Protein AF-A0A7X1XU2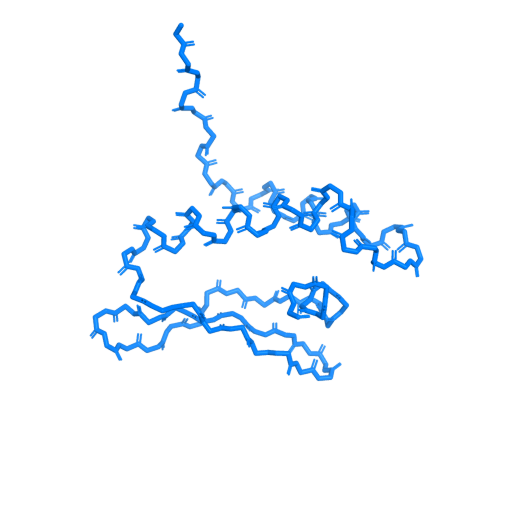8-F1 (afdb_monomer_lite)

Sequence (86 aa):
VLNDQKTSNPANLEQLLTLGSASQEPDANDAHIVNIVDWLFQYAFEQRASDIHIEPRREQGGVRFRIDGVLHTVYQFPPHVTMAIV

InterPro domains:
  IPR001482 Type II/IV secretion system domain [PF00437] (28-84)
  IPR027417 P-loop containing nucleoside triphosphate hydrolase [SSF52540] (21-86)

Structure (mmCIF, N/CA/C/O backbone):
data_AF-A0A7X1XU28-F1
#
_entry.id   AF-A0A7X1XU28-F1
#
loop_
_atom_site.group_PDB
_atom_site.id
_atom_site.type_symbol
_atom_site.label_atom_id
_atom_site.label_alt_id
_atom_site.label_comp_id
_atom_site.label_asym_id
_atom_site.label_entity_id
_atom_site.label_seq_id
_atom_site.pdbx_PDB_ins_code
_atom_site.Cartn_x
_atom_site.Cartn_y
_atom_site.Cartn_z
_atom_site.occupancy
_atom_site.B_iso_or_equiv
_atom_site.auth_seq_id
_atom_site.auth_comp_id
_atom_site.auth_asym_id
_atom_site.auth_atom_id
_atom_site.pdbx_PDB_model_num
ATOM 1 N N . VAL A 1 1 ? 21.872 20.736 12.970 1.00 34.81 1 VAL A N 1
ATOM 2 C CA . VAL A 1 1 ? 20.401 20.798 12.827 1.00 34.81 1 VAL A CA 1
ATOM 3 C C . VAL A 1 1 ? 20.049 19.833 11.714 1.00 34.81 1 VAL A C 1
ATOM 5 O O . VAL A 1 1 ? 20.411 20.096 10.576 1.00 34.81 1 VAL A O 1
ATOM 8 N N . LEU A 1 2 ? 19.542 18.651 12.070 1.00 41.06 2 LEU A N 1
ATOM 9 C CA . LEU A 1 2 ? 19.169 17.609 11.112 1.00 41.06 2 LEU A CA 1
ATOM 10 C C . LEU A 1 2 ? 17.895 18.073 10.398 1.00 41.06 2 LEU A C 1
ATOM 12 O O . LEU A 1 2 ? 16.966 18.565 11.032 1.00 41.06 2 LEU A O 1
ATOM 16 N N . ASN A 1 3 ? 17.924 18.042 9.071 1.00 40.66 3 ASN A N 1
ATOM 17 C CA . ASN A 1 3 ? 16.909 18.642 8.219 1.00 40.66 3 ASN A CA 1
ATOM 18 C C . ASN A 1 3 ? 15.730 17.666 8.041 1.00 40.66 3 ASN A C 1
ATOM 20 O O . ASN A 1 3 ? 15.631 16.997 7.014 1.00 40.66 3 ASN A O 1
ATOM 24 N N . ASP A 1 4 ? 14.850 17.594 9.045 1.00 50.81 4 ASP A N 1
ATOM 25 C CA . ASP A 1 4 ? 13.593 16.819 9.062 1.00 50.81 4 ASP A CA 1
ATOM 26 C C . ASP A 1 4 ? 12.494 17.475 8.201 1.00 50.81 4 ASP A C 1
ATOM 28 O O . ASP A 1 4 ? 11.439 17.884 8.685 1.00 50.81 4 ASP A O 1
ATOM 32 N N . GLN A 1 5 ? 12.754 17.634 6.903 1.00 47.91 5 GLN A N 1
ATOM 33 C CA . GLN A 1 5 ? 11.784 18.148 5.925 1.00 47.91 5 GLN A CA 1
ATOM 34 C C . GLN A 1 5 ? 11.846 17.346 4.618 1.00 47.91 5 GLN A C 1
ATOM 36 O O . GLN A 1 5 ? 11.963 17.908 3.531 1.00 47.91 5 GLN A O 1
ATOM 41 N N . LYS A 1 6 ? 11.778 16.014 4.703 1.00 47.88 6 LYS A N 1
ATOM 42 C CA . LYS A 1 6 ? 11.416 15.178 3.550 1.00 47.88 6 LYS A CA 1
ATOM 43 C C . LYS A 1 6 ? 10.014 14.636 3.787 1.00 47.88 6 LYS A C 1
ATOM 45 O O . LYS A 1 6 ? 9.817 13.452 4.019 1.00 47.88 6 LYS A O 1
ATOM 50 N N . THR A 1 7 ? 9.046 15.549 3.782 1.00 48.59 7 THR A N 1
ATOM 51 C CA . THR A 1 7 ? 7.637 15.193 3.637 1.00 48.59 7 THR A CA 1
ATOM 52 C C . THR A 1 7 ? 7.506 14.265 2.430 1.00 48.59 7 THR A C 1
ATOM 54 O O . THR A 1 7 ? 7.993 14.561 1.335 1.00 48.59 7 THR A O 1
ATOM 57 N N . SER A 1 8 ? 6.911 13.106 2.680 1.00 53.66 8 SER A N 1
ATOM 58 C CA . SER A 1 8 ? 6.583 12.002 1.780 1.00 53.66 8 SER A CA 1
ATOM 59 C C . SER A 1 8 ? 5.660 12.487 0.649 1.00 53.66 8 SER A C 1
ATOM 61 O O . SER A 1 8 ? 4.468 12.208 0.611 1.00 53.66 8 SER A O 1
ATOM 63 N N . ASN A 1 9 ? 6.203 13.279 -0.279 1.00 56.38 9 ASN A N 1
ATOM 64 C CA . ASN A 1 9 ? 5.468 13.801 -1.425 1.00 56.38 9 ASN A CA 1
ATOM 65 C C . ASN A 1 9 ? 5.336 12.690 -2.487 1.00 56.38 9 ASN A C 1
ATOM 67 O O . ASN A 1 9 ? 6.367 12.253 -3.009 1.00 56.38 9 ASN A O 1
ATOM 71 N N . PRO A 1 10 ? 4.118 12.249 -2.858 1.00 55.78 10 PRO A N 1
ATOM 72 C CA . PRO A 1 10 ? 3.915 11.213 -3.877 1.00 55.78 10 PRO A CA 1
ATOM 73 C C . PRO A 1 10 ? 4.522 11.584 -5.239 1.00 55.78 10 PRO A C 1
ATOM 75 O O . PRO A 1 10 ? 4.935 10.703 -5.986 1.00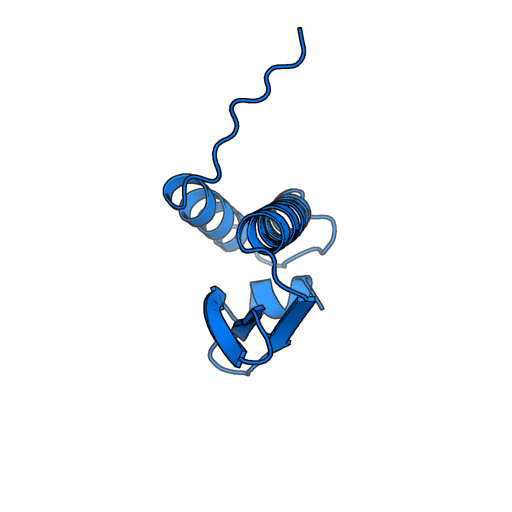 55.78 10 PRO A O 1
ATOM 78 N N . ALA A 1 11 ? 4.685 12.881 -5.533 1.00 56.69 11 ALA A N 1
ATOM 79 C CA . ALA A 1 11 ? 5.370 13.348 -6.741 1.00 56.69 11 ALA A CA 1
ATOM 80 C C . ALA A 1 11 ? 6.838 12.877 -6.843 1.00 56.69 11 ALA A C 1
ATOM 82 O O . ALA A 1 11 ? 7.372 12.762 -7.943 1.00 56.69 11 ALA A O 1
ATOM 83 N N . ASN A 1 12 ? 7.485 12.586 -5.710 1.00 67.88 12 ASN A N 1
ATOM 84 C CA . ASN A 1 12 ? 8.873 12.118 -5.656 1.00 67.88 12 ASN A CA 1
ATOM 85 C C . ASN A 1 12 ? 8.984 10.601 -5.918 1.00 67.88 12 ASN A C 1
ATOM 87 O O . ASN A 1 12 ? 10.019 10.122 -6.373 1.00 67.88 12 ASN A O 1
ATOM 91 N N . LEU A 1 13 ? 7.912 9.842 -5.658 1.00 69.12 13 LEU A N 1
ATOM 92 C CA . LEU A 1 13 ? 7.872 8.393 -5.870 1.00 69.12 13 LEU A CA 1
ATOM 93 C C . LEU A 1 13 ? 7.764 8.045 -7.358 1.00 69.12 13 LEU A C 1
ATOM 95 O O . LEU A 1 13 ? 8.488 7.179 -7.837 1.00 69.12 13 LEU A O 1
ATOM 99 N N . GLU A 1 14 ? 6.935 8.772 -8.109 1.00 70.25 14 GLU A N 1
ATOM 100 C CA . GLU A 1 14 ? 6.799 8.589 -9.563 1.00 70.25 14 GLU A CA 1
ATOM 101 C C . GLU A 1 14 ? 8.140 8.782 -10.290 1.00 70.25 14 GLU A C 1
ATOM 103 O O . GLU A 1 14 ? 8.491 8.031 -11.203 1.00 70.25 14 GLU A O 1
ATOM 108 N N . GLN A 1 15 ? 8.941 9.754 -9.844 1.00 69.12 15 GLN A N 1
ATOM 109 C CA . GLN A 1 15 ? 10.286 9.981 -10.376 1.00 69.12 15 GLN A CA 1
ATOM 110 C C . GLN A 1 15 ? 11.228 8.817 -10.050 1.00 69.12 15 GLN A C 1
ATOM 112 O O . GLN A 1 15 ? 11.991 8.387 -10.911 1.00 69.12 15 GLN A O 1
ATOM 117 N N . LEU A 1 16 ? 11.139 8.263 -8.840 1.00 66.50 16 LEU A N 1
ATOM 118 C CA . LEU A 1 16 ? 11.936 7.114 -8.413 1.00 66.50 16 LEU A CA 1
ATOM 119 C C . LEU A 1 16 ? 11.596 5.845 -9.217 1.00 66.50 16 LEU A C 1
ATOM 121 O O . LEU A 1 16 ? 12.496 5.117 -9.633 1.00 66.50 16 LEU A O 1
ATOM 125 N N . LEU A 1 17 ? 10.310 5.622 -9.498 1.00 67.69 17 LEU A N 1
ATOM 126 C CA . LEU A 1 17 ? 9.824 4.511 -10.324 1.00 67.69 17 LEU A CA 1
ATOM 127 C C . LEU A 1 17 ? 10.237 4.659 -11.795 1.00 67.69 17 LEU A C 1
ATOM 129 O O . LEU A 1 17 ? 10.637 3.686 -12.439 1.00 67.69 17 LEU A O 1
ATOM 133 N N . THR A 1 18 ? 10.197 5.884 -12.323 1.00 66.38 18 THR A N 1
ATOM 134 C CA . THR A 1 18 ? 10.611 6.176 -13.704 1.00 66.38 18 THR A CA 1
ATOM 135 C C . THR A 1 18 ? 12.109 5.927 -13.907 1.00 66.38 18 THR A C 1
ATOM 137 O O . THR A 1 18 ? 12.507 5.405 -14.946 1.00 66.38 18 THR A O 1
ATOM 140 N N . LEU A 1 19 ? 12.941 6.237 -12.907 1.00 61.41 19 LEU A N 1
ATOM 141 C CA . LEU A 1 19 ? 14.385 5.978 -12.951 1.00 61.41 19 LEU A CA 1
ATOM 142 C C . LEU A 1 19 ? 14.709 4.477 -12.939 1.00 61.41 19 LEU A C 1
ATOM 144 O O . LEU A 1 19 ? 15.574 4.044 -13.696 1.00 61.41 19 LEU A O 1
ATOM 148 N N . GLY A 1 20 ? 13.975 3.675 -12.160 1.00 56.81 20 GLY A N 1
ATOM 149 C CA . GLY A 1 20 ? 14.125 2.212 -12.152 1.00 56.81 20 GLY A CA 1
ATOM 150 C C . GLY A 1 20 ? 13.679 1.533 -13.453 1.00 56.81 20 GLY A C 1
ATOM 151 O O . GLY A 1 20 ? 14.176 0.469 -13.797 1.00 56.81 20 GLY A O 1
ATOM 152 N N . SER A 1 21 ? 12.792 2.170 -14.221 1.00 59.22 21 SER A N 1
ATOM 153 C CA . SER A 1 21 ? 12.292 1.634 -15.497 1.00 59.22 21 SER A CA 1
ATOM 154 C C . SER A 1 21 ? 13.296 1.765 -16.656 1.00 59.22 21 SER A C 1
ATOM 156 O O . SER A 1 21 ? 13.081 1.182 -17.717 1.00 59.22 21 SER A O 1
ATOM 158 N N . ALA A 1 22 ? 14.364 2.556 -16.489 1.00 58.62 22 ALA A N 1
ATOM 159 C CA . ALA A 1 22 ? 15.368 2.818 -17.525 1.00 58.62 22 ALA A CA 1
ATOM 160 C C . ALA A 1 22 ? 16.545 1.819 -17.523 1.00 58.62 22 ALA A C 1
ATOM 162 O O . ALA A 1 22 ? 17.324 1.801 -18.478 1.00 58.62 22 ALA A O 1
ATOM 163 N N . SER A 1 23 ? 16.665 0.983 -16.487 1.00 51.97 23 SER A N 1
ATOM 164 C CA . SER A 1 23 ? 17.722 -0.023 -16.332 1.00 51.97 23 SER A CA 1
ATOM 165 C C . SER A 1 23 ? 17.145 -1.423 -16.567 1.00 51.97 23 SER A C 1
ATOM 167 O O . SER A 1 23 ? 16.132 -1.793 -15.987 1.00 51.97 23 SER A O 1
ATOM 169 N N . GLN A 1 24 ? 17.773 -2.199 -17.454 1.00 54.78 24 GLN A N 1
ATOM 170 C CA . GLN A 1 24 ? 17.259 -3.466 -18.005 1.00 54.78 24 GLN A CA 1
ATOM 171 C C . GLN A 1 24 ? 17.097 -4.611 -16.976 1.00 54.78 24 GLN A C 1
ATOM 173 O O . GLN A 1 24 ? 16.479 -5.616 -17.300 1.00 54.78 24 GLN A O 1
ATOM 178 N N . GLU A 1 25 ? 17.592 -4.501 -15.747 1.00 53.94 25 GLU A N 1
ATOM 179 C CA . GLU A 1 25 ? 17.457 -5.539 -14.715 1.00 53.94 25 GLU A CA 1
ATOM 180 C C . GLU A 1 25 ? 17.306 -4.832 -13.359 1.00 53.94 25 GLU A C 1
ATOM 182 O O . GLU A 1 25 ? 18.192 -4.048 -13.018 1.00 53.94 25 GLU A O 1
ATOM 187 N N . PRO A 1 26 ? 16.222 -5.054 -12.590 1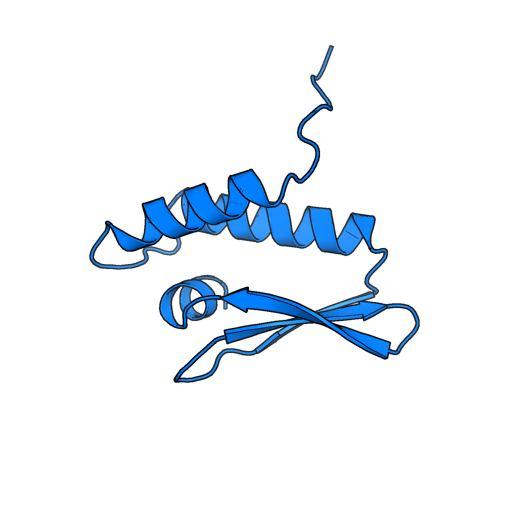.00 54.25 26 PRO A N 1
ATOM 188 C CA . PRO A 1 26 ? 16.140 -4.563 -11.221 1.00 54.25 26 PRO A CA 1
ATOM 189 C C . PRO A 1 26 ? 17.162 -5.331 -10.379 1.00 54.25 26 PRO A C 1
ATOM 191 O O . PRO A 1 26 ? 16.940 -6.496 -10.044 1.00 54.25 26 PRO A O 1
ATOM 194 N N . ASP A 1 27 ? 18.287 -4.703 -10.048 1.00 56.41 27 ASP A N 1
ATOM 195 C CA . ASP A 1 27 ? 19.162 -5.219 -9.001 1.00 56.41 27 ASP A CA 1
ATOM 196 C C . ASP A 1 27 ? 18.555 -4.800 -7.655 1.00 56.41 27 ASP A C 1
ATOM 198 O O . ASP A 1 27 ? 18.179 -3.644 -7.458 1.00 56.41 27 ASP A O 1
ATOM 202 N N . ALA A 1 28 ? 18.450 -5.719 -6.696 1.00 55.72 28 ALA A N 1
ATOM 203 C CA . ALA A 1 28 ? 18.043 -5.373 -5.333 1.00 55.72 28 ALA A CA 1
ATOM 204 C C . ALA A 1 28 ? 19.025 -4.375 -4.676 1.00 55.72 28 ALA A C 1
ATOM 206 O O . ALA A 1 28 ? 18.664 -3.691 -3.718 1.00 55.72 28 ALA A O 1
ATOM 207 N N . ASN A 1 29 ? 20.251 -4.261 -5.207 1.00 56.09 29 ASN A N 1
ATOM 208 C CA . ASN A 1 29 ? 21.225 -3.232 -4.838 1.00 56.09 29 ASN A CA 1
ATOM 209 C C . ASN A 1 29 ? 20.981 -1.862 -5.487 1.00 56.09 29 ASN A C 1
ATOM 211 O O . ASN A 1 29 ? 21.709 -0.914 -5.172 1.00 56.09 29 ASN A O 1
ATOM 215 N N . ASP A 1 30 ? 19.994 -1.715 -6.373 1.00 70.38 30 ASP A N 1
ATOM 216 C CA . ASP A 1 30 ? 19.681 -0.412 -6.939 1.00 70.38 30 ASP A CA 1
ATOM 217 C C . ASP A 1 30 ? 19.217 0.522 -5.822 1.00 70.38 30 ASP A C 1
ATOM 219 O O . ASP A 1 30 ? 18.234 0.27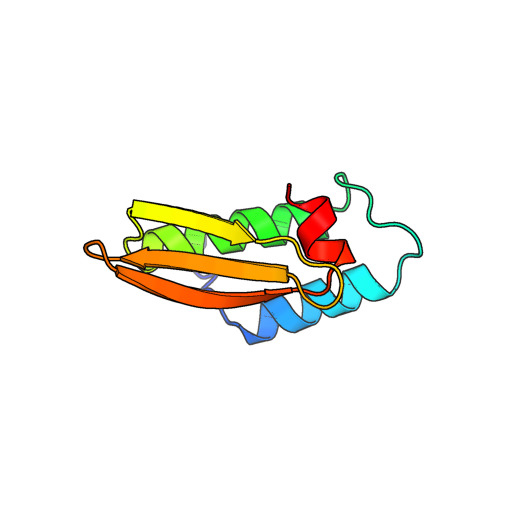5 -5.119 1.00 70.38 30 ASP A O 1
ATOM 223 N N . ALA A 1 31 ? 19.907 1.657 -5.688 1.00 75.50 31 ALA A N 1
ATOM 224 C CA . ALA A 1 31 ? 19.604 2.680 -4.689 1.00 75.50 31 ALA A CA 1
ATOM 225 C C . ALA A 1 31 ? 18.126 3.120 -4.724 1.00 75.50 31 ALA A C 1
ATOM 227 O O . ALA A 1 31 ? 17.587 3.609 -3.732 1.00 75.50 31 ALA A O 1
ATOM 228 N N . HIS A 1 32 ? 17.448 2.945 -5.859 1.00 76.81 32 HIS A N 1
ATOM 229 C CA . HIS A 1 32 ? 16.023 3.209 -6.010 1.00 76.81 32 HIS A CA 1
ATOM 230 C C . HIS A 1 32 ? 15.143 2.231 -5.224 1.00 76.81 32 HIS A C 1
ATOM 232 O O . HIS A 1 32 ? 14.208 2.691 -4.575 1.00 76.81 32 HIS A O 1
ATOM 238 N N . ILE A 1 33 ? 15.455 0.931 -5.202 1.00 84.00 33 ILE A N 1
ATOM 239 C CA . ILE A 1 33 ? 14.682 -0.065 -4.444 1.00 84.00 33 ILE A CA 1
ATOM 240 C C . ILE A 1 33 ? 14.775 0.218 -2.944 1.00 84.00 33 ILE A C 1
ATOM 242 O O . ILE A 1 33 ? 13.749 0.273 -2.269 1.00 84.00 33 ILE A O 1
ATOM 246 N N . VAL A 1 34 ? 15.977 0.522 -2.444 1.00 86.75 34 VAL A N 1
ATOM 247 C CA . VAL A 1 34 ? 16.187 0.912 -1.038 1.00 86.75 34 VAL A CA 1
ATOM 248 C C . VAL A 1 34 ? 15.331 2.128 -0.670 1.00 86.75 34 VAL A C 1
ATOM 250 O O . VAL A 1 34 ? 14.601 2.097 0.316 1.00 86.75 34 VAL A O 1
ATOM 253 N N . ASN A 1 35 ? 15.331 3.168 -1.511 1.00 86.19 35 ASN A N 1
ATOM 254 C CA . ASN A 1 35 ? 14.510 4.361 -1.287 1.00 86.19 35 ASN A CA 1
ATOM 255 C C . ASN A 1 35 ? 12.995 4.067 -1.302 1.00 86.19 35 ASN A C 1
ATOM 257 O O . ASN A 1 35 ? 12.249 4.721 -0.573 1.00 86.19 35 ASN A O 1
ATOM 261 N N . ILE A 1 36 ? 12.526 3.116 -2.124 1.00 87.62 36 ILE A N 1
ATOM 262 C CA . ILE A 1 36 ? 11.114 2.692 -2.141 1.00 87.62 36 ILE A CA 1
ATOM 263 C C . ILE A 1 36 ? 10.759 2.002 -0.824 1.00 87.62 36 ILE A C 1
ATOM 265 O O . ILE A 1 36 ? 9.712 2.297 -0.249 1.00 87.62 36 ILE A O 1
ATOM 269 N N . VAL A 1 37 ? 11.622 1.108 -0.339 1.00 90.44 37 VAL A N 1
ATOM 270 C CA . VAL A 1 37 ? 11.413 0.392 0.927 1.00 90.44 37 VAL A CA 1
ATOM 271 C C . VAL A 1 37 ? 11.403 1.366 2.108 1.00 90.44 37 VAL A C 1
ATOM 273 O O . VAL A 1 37 ? 10.475 1.327 2.917 1.00 90.44 37 VAL A O 1
ATOM 276 N N . ASP A 1 38 ? 12.359 2.295 2.164 1.00 91.44 38 ASP A N 1
ATOM 277 C CA . ASP A 1 38 ? 12.410 3.337 3.196 1.00 91.44 38 ASP A CA 1
ATOM 278 C C . ASP A 1 38 ? 11.149 4.208 3.181 1.00 91.44 38 ASP A C 1
ATOM 280 O O . ASP A 1 38 ? 10.541 4.465 4.224 1.00 91.44 38 ASP A O 1
ATOM 284 N N . TRP A 1 39 ? 10.713 4.629 1.988 1.00 90.69 39 TRP A N 1
ATOM 285 C CA . TRP A 1 39 ? 9.464 5.369 1.830 1.00 90.69 39 TRP A CA 1
ATOM 286 C C . TRP A 1 39 ? 8.263 4.556 2.316 1.00 90.69 39 TRP A C 1
ATOM 288 O O . TRP A 1 39 ? 7.403 5.096 3.012 1.00 90.69 39 TRP A O 1
ATOM 298 N N . LEU A 1 40 ? 8.208 3.262 1.991 1.00 92.19 40 LEU A N 1
ATOM 299 C CA . LEU A 1 40 ? 7.094 2.405 2.370 1.00 92.19 40 LEU A CA 1
ATOM 300 C C . LEU A 1 40 ? 6.987 2.260 3.891 1.00 92.19 40 LEU A C 1
ATOM 302 O O . LEU A 1 40 ? 5.884 2.338 4.432 1.00 92.19 40 LEU A O 1
ATOM 306 N N . PHE A 1 41 ? 8.115 2.101 4.584 1.00 93.69 41 PHE A N 1
ATOM 307 C CA . PHE A 1 41 ? 8.140 2.039 6.044 1.00 93.69 41 PHE A CA 1
ATOM 308 C C . PHE A 1 41 ? 7.764 3.363 6.694 1.00 93.69 41 PHE A C 1
ATOM 310 O O . PHE A 1 41 ? 6.938 3.374 7.608 1.00 93.69 41 PHE A O 1
ATOM 317 N N . GLN A 1 42 ? 8.312 4.474 6.202 1.00 94.31 42 GLN A N 1
ATOM 318 C CA . GLN A 1 42 ? 7.954 5.800 6.690 1.00 94.31 42 GLN A CA 1
ATOM 319 C C . GLN A 1 42 ? 6.447 6.043 6.536 1.00 94.31 42 GLN A C 1
ATOM 321 O O . GLN A 1 42 ? 5.778 6.473 7.475 1.00 94.31 42 GLN A O 1
ATOM 326 N N . TYR A 1 43 ? 5.893 5.692 5.375 1.00 93.94 43 TYR A N 1
ATOM 327 C CA . TYR A 1 43 ? 4.477 5.865 5.101 1.00 93.94 43 TYR A CA 1
ATOM 328 C C . TYR A 1 43 ? 3.598 4.950 5.965 1.00 93.94 43 TYR A C 1
ATOM 330 O O . TYR A 1 43 ? 2.603 5.404 6.527 1.00 93.94 43 TYR A O 1
ATOM 338 N N . ALA A 1 44 ? 3.979 3.683 6.146 1.00 95.50 44 ALA A N 1
ATOM 339 C CA . ALA A 1 44 ? 3.279 2.764 7.042 1.00 95.50 44 ALA A CA 1
ATOM 340 C C . ALA A 1 44 ? 3.254 3.280 8.487 1.00 95.50 44 ALA A C 1
ATOM 342 O O . ALA A 1 44 ? 2.213 3.232 9.145 1.00 95.50 44 ALA A O 1
ATOM 343 N N . PHE A 1 45 ? 4.377 3.827 8.959 1.00 95.88 45 PHE A N 1
ATOM 344 C CA . PHE A 1 45 ? 4.477 4.435 10.280 1.00 95.88 45 PHE A CA 1
ATOM 345 C C . PHE A 1 45 ? 3.575 5.671 10.414 1.00 95.88 45 PHE A C 1
ATOM 347 O O . PHE A 1 45 ? 2.815 5.778 11.378 1.00 95.88 45 PHE A O 1
ATOM 354 N N . GLU A 1 46 ? 3.592 6.573 9.428 1.00 95.31 46 GLU A N 1
ATOM 355 C CA . GLU A 1 46 ? 2.732 7.765 9.387 1.00 95.31 46 GLU A CA 1
ATOM 356 C C . GLU A 1 46 ? 1.239 7.407 9.410 1.00 95.31 46 GLU A C 1
ATOM 358 O O . GLU A 1 46 ? 0.457 8.055 10.109 1.00 95.31 46 GLU A O 1
ATOM 363 N N . GLN A 1 47 ? 0.847 6.347 8.696 1.00 95.25 47 GLN A N 1
ATOM 364 C CA . GLN A 1 47 ? -0.526 5.832 8.682 1.00 95.25 47 GLN A CA 1
ATOM 365 C C . GLN A 1 47 ? -0.874 4.965 9.904 1.00 95.25 47 GLN A C 1
ATOM 367 O O . GLN A 1 47 ? -2.012 4.513 10.017 1.00 95.25 47 GLN A O 1
ATOM 372 N N . ARG A 1 48 ? 0.075 4.734 10.826 1.00 96.50 48 ARG A N 1
ATOM 373 C CA . ARG A 1 48 ? -0.071 3.843 11.994 1.00 96.50 48 ARG A CA 1
ATOM 374 C C . ARG A 1 48 ? -0.509 2.425 11.613 1.00 96.50 48 ARG A C 1
ATOM 376 O O . ARG A 1 48 ? -1.318 1.806 12.303 1.00 96.50 48 ARG A O 1
ATOM 383 N N . ALA A 1 49 ? 0.024 1.915 10.507 1.00 97.94 49 ALA A N 1
ATOM 384 C CA . ALA A 1 49 ? -0.252 0.562 10.057 1.00 97.94 49 ALA A CA 1
ATOM 385 C C . ALA A 1 49 ? 0.383 -0.474 11.002 1.00 97.94 49 ALA A C 1
ATOM 387 O O . ALA A 1 49 ? 1.548 -0.346 11.375 1.00 97.94 49 ALA A O 1
ATOM 388 N N . SER A 1 50 ? -0.370 -1.515 11.367 1.00 97.56 50 SER A N 1
ATOM 389 C CA . SER A 1 50 ? 0.143 -2.648 12.150 1.00 97.56 50 SER A CA 1
ATOM 390 C C . SER A 1 50 ? 0.915 -3.644 11.292 1.00 97.56 50 SER A C 1
ATOM 392 O O . SER A 1 50 ? 1.856 -4.269 11.769 1.00 97.56 50 SER A O 1
ATOM 394 N N . ASP A 1 51 ? 0.512 -3.786 10.028 1.00 97.69 51 ASP A N 1
ATOM 395 C CA . ASP A 1 51 ? 1.080 -4.734 9.076 1.00 97.69 51 ASP A CA 1
ATOM 396 C C . ASP A 1 51 ? 1.204 -4.091 7.696 1.00 97.69 51 ASP A C 1
ATOM 398 O O . ASP A 1 51 ? 0.318 -3.347 7.256 1.00 97.69 51 ASP A O 1
ATOM 402 N N . ILE A 1 52 ? 2.266 -4.456 6.981 1.00 96.50 52 ILE A N 1
ATOM 403 C CA . ILE A 1 52 ? 2.474 -4.123 5.574 1.00 96.50 52 ILE A CA 1
ATOM 404 C C . ILE A 1 52 ? 2.369 -5.417 4.773 1.00 96.50 52 ILE A C 1
ATOM 406 O O . ILE A 1 52 ? 3.179 -6.327 4.921 1.00 96.50 52 ILE A O 1
ATOM 410 N N . HIS A 1 53 ? 1.358 -5.503 3.920 1.00 96.75 53 HIS A N 1
ATOM 411 C CA . HIS A 1 53 ? 1.141 -6.626 3.022 1.00 96.75 53 HIS A CA 1
ATOM 412 C C . HIS A 1 53 ? 1.629 -6.259 1.623 1.00 96.75 53 HIS A C 1
ATOM 414 O O . HIS A 1 53 ? 1.081 -5.349 1.002 1.00 96.75 53 HIS A O 1
ATOM 420 N N . ILE A 1 54 ? 2.615 -6.994 1.114 1.00 94.50 54 ILE A N 1
ATOM 421 C CA . ILE A 1 54 ? 3.112 -6.861 -0.258 1.00 94.50 54 ILE A CA 1
ATOM 422 C C . ILE A 1 54 ? 2.619 -8.075 -1.049 1.00 94.50 54 ILE A C 1
ATOM 424 O O . ILE A 1 54 ? 2.885 -9.218 -0.687 1.00 94.50 54 ILE A O 1
ATOM 428 N N . GLU A 1 55 ? 1.844 -7.827 -2.102 1.00 93.19 55 GLU A N 1
ATOM 429 C CA . GLU A 1 55 ? 1.172 -8.843 -2.911 1.00 93.19 55 GLU A CA 1
ATOM 430 C C . GLU A 1 55 ? 1.730 -8.852 -4.337 1.00 93.19 55 GLU A C 1
ATOM 432 O O . GLU A 1 55 ? 1.189 -8.166 -5.213 1.00 93.19 55 GLU A O 1
ATOM 437 N N . PRO A 1 56 ? 2.793 -9.628 -4.609 1.00 90.94 56 PRO A N 1
ATOM 438 C CA . PRO A 1 56 ? 3.292 -9.802 -5.965 1.00 90.94 56 PRO A CA 1
ATOM 439 C C . PRO A 1 56 ? 2.250 -10.534 -6.821 1.00 90.94 56 PRO A C 1
ATOM 441 O O . PRO A 1 56 ? 1.755 -11.607 -6.465 1.00 90.94 56 PRO A O 1
ATOM 444 N N . ARG A 1 57 ? 1.912 -9.965 -7.982 1.00 89.12 57 ARG A N 1
ATOM 445 C CA . ARG A 1 57 ? 1.096 -10.626 -9.012 1.00 89.12 57 ARG A CA 1
ATOM 446 C C . ARG A 1 57 ? 1.743 -10.440 -10.377 1.00 89.12 57 ARG A C 1
ATOM 448 O O . ARG A 1 57 ? 2.556 -9.544 -10.572 1.00 89.12 57 ARG A O 1
ATOM 455 N N . ARG A 1 58 ? 1.350 -11.291 -11.329 1.00 83.75 58 ARG A N 1
ATOM 456 C CA . ARG A 1 58 ? 1.929 -11.318 -12.683 1.00 83.75 58 ARG A CA 1
ATOM 457 C C . ARG A 1 58 ? 1.765 -10.002 -13.443 1.00 83.75 58 ARG A C 1
ATOM 459 O O . ARG A 1 58 ? 2.678 -9.613 -14.154 1.00 83.75 58 ARG A O 1
ATOM 466 N N . GLU A 1 59 ? 0.613 -9.351 -13.304 1.00 85.38 59 GLU A N 1
ATOM 467 C CA . GLU A 1 59 ? 0.282 -8.143 -14.073 1.00 85.38 59 GLU A CA 1
ATOM 468 C C . GLU A 1 59 ? 0.557 -6.856 -13.293 1.00 85.38 59 GLU A C 1
ATOM 470 O O . GLU A 1 59 ? 1.041 -5.883 -13.866 1.00 85.38 59 GLU A O 1
ATOM 475 N N . GLN A 1 60 ? 0.301 -6.854 -11.981 1.00 85.25 60 GLN A N 1
ATOM 476 C CA . GLN A 1 60 ? 0.534 -5.698 -11.121 1.00 85.25 60 GLN A CA 1
ATOM 477 C C . GLN A 1 60 ? 0.671 -6.123 -9.661 1.00 85.25 60 GLN A C 1
ATOM 479 O O . GLN A 1 60 ? -0.167 -6.868 -9.149 1.00 85.25 60 GLN A O 1
ATOM 484 N N . GLY A 1 61 ? 1.712 -5.652 -8.982 1.00 89.19 61 GLY A N 1
ATOM 485 C CA . GLY A 1 61 ? 1.865 -5.887 -7.554 1.00 89.19 61 GLY A CA 1
ATOM 486 C C . GLY A 1 61 ? 1.107 -4.852 -6.734 1.00 89.19 61 GLY A C 1
ATOM 487 O O . GLY A 1 61 ? 1.028 -3.683 -7.106 1.00 89.19 61 GLY A O 1
ATOM 488 N N . GLY A 1 62 ? 0.523 -5.282 -5.620 1.00 93.31 62 GLY A N 1
ATOM 489 C CA . GLY A 1 62 ? -0.224 -4.410 -4.717 1.00 93.31 62 GLY A CA 1
ATOM 490 C C . GLY A 1 62 ? 0.446 -4.298 -3.358 1.00 93.31 62 GLY A C 1
ATOM 491 O O . GLY A 1 62 ? 1.011 -5.273 -2.867 1.00 93.31 62 GLY A O 1
ATOM 492 N N . VAL A 1 63 ? 0.330 -3.136 -2.721 1.00 94.94 63 VAL A N 1
ATOM 493 C CA . VAL A 1 63 ? 0.663 -2.971 -1.305 1.00 94.94 63 VAL A CA 1
ATOM 494 C C . VAL A 1 63 ? -0.572 -2.560 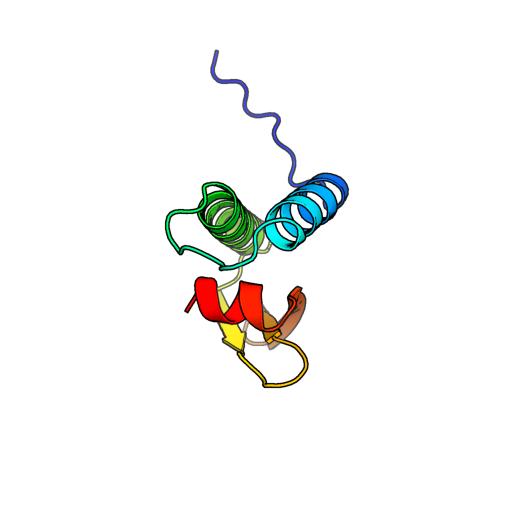-0.526 1.00 94.94 63 VAL A C 1
ATOM 496 O O . VAL A 1 63 ? -1.324 -1.666 -0.932 1.00 94.94 63 VAL A O 1
ATOM 499 N N . ARG A 1 64 ? -0.789 -3.239 0.602 1.00 96.88 64 ARG A N 1
ATOM 500 C CA . ARG A 1 64 ? -1.881 -2.961 1.528 1.00 96.88 64 ARG A CA 1
ATOM 501 C C . ARG A 1 64 ? -1.361 -2.747 2.939 1.00 96.88 64 ARG A C 1
ATOM 503 O O . ARG A 1 64 ? -0.483 -3.473 3.392 1.00 96.88 64 ARG A O 1
ATOM 510 N N . PHE A 1 65 ? -1.950 -1.801 3.653 1.00 98.00 65 PHE A N 1
ATOM 511 C CA . PHE A 1 65 ? -1.702 -1.599 5.076 1.00 98.00 65 PHE A CA 1
ATOM 512 C C . PHE A 1 65 ? -2.859 -2.142 5.891 1.00 98.00 65 PHE A C 1
ATOM 514 O O . PHE A 1 65 ? -4.019 -1.953 5.521 1.00 98.00 65 PHE A O 1
ATOM 521 N N . ARG A 1 66 ? -2.553 -2.795 7.013 1.00 98.00 66 ARG A N 1
ATOM 522 C CA . ARG A 1 66 ? -3.559 -3.039 8.042 1.00 98.00 66 ARG A CA 1
ATOM 523 C C . ARG A 1 66 ? -3.597 -1.845 8.982 1.00 98.00 66 ARG A C 1
ATOM 525 O O . ARG A 1 66 ? -2.615 -1.585 9.665 1.00 98.00 66 ARG A O 1
ATOM 532 N N . ILE A 1 67 ? -4.722 -1.145 9.025 1.00 97.56 67 ILE A N 1
ATOM 533 C CA . ILE A 1 67 ? -4.951 0.000 9.910 1.00 97.56 67 ILE A CA 1
ATOM 534 C C . ILE A 1 67 ? -6.195 -0.325 10.728 1.00 97.56 67 ILE A C 1
ATOM 536 O O . ILE A 1 67 ? -7.228 -0.685 10.165 1.00 97.56 67 ILE A O 1
ATOM 540 N N . ASP A 1 68 ? -6.067 -0.304 12.055 1.00 95.88 68 ASP A N 1
ATOM 541 C CA . ASP A 1 68 ? -7.149 -0.645 12.991 1.00 95.88 68 ASP A CA 1
ATOM 542 C C . ASP A 1 68 ? -7.856 -1.979 12.659 1.00 95.88 68 ASP A C 1
ATOM 544 O O . ASP A 1 68 ? -9.070 -2.137 12.781 1.00 95.88 68 ASP A O 1
ATOM 548 N N . GLY A 1 69 ? -7.076 -2.967 12.206 1.00 95.12 69 GLY A N 1
ATOM 549 C CA . GLY A 1 69 ? -7.559 -4.305 11.852 1.00 95.12 69 GLY A CA 1
ATOM 550 C C . GLY A 1 69 ? -8.050 -4.468 10.408 1.00 95.12 69 GLY A C 1
ATOM 551 O O . GLY A 1 69 ? -8.159 -5.607 9.943 1.00 95.12 69 GLY A O 1
ATOM 552 N N . VAL A 1 70 ? -8.270 -3.377 9.670 1.00 96.88 70 VAL A N 1
ATOM 553 C CA . VAL A 1 70 ? -8.805 -3.378 8.298 1.00 96.88 70 VAL A CA 1
ATOM 554 C C . VAL A 1 70 ? -7.682 -3.231 7.273 1.00 96.88 70 VAL A C 1
ATOM 556 O O . VAL A 1 70 ? -6.734 -2.485 7.481 1.00 96.88 70 VAL A O 1
ATOM 559 N N . LEU A 1 71 ? -7.774 -3.956 6.154 1.00 97.25 71 LEU A N 1
ATOM 560 C CA . LEU A 1 71 ? -6.795 -3.877 5.067 1.00 97.25 71 LEU A CA 1
ATOM 561 C C . LEU A 1 71 ? -7.176 -2.799 4.052 1.00 97.25 71 LEU A C 1
ATOM 563 O O . LEU A 1 71 ? -8.235 -2.878 3.430 1.00 97.25 71 LEU A O 1
ATOM 567 N N . HIS A 1 72 ? -6.267 -1.857 3.830 1.00 95.75 72 HIS A N 1
ATOM 568 C CA . HIS A 1 72 ? -6.404 -0.751 2.890 1.00 95.75 72 HIS A CA 1
ATOM 569 C C . HIS A 1 72 ? -5.378 -0.876 1.772 1.00 95.75 72 HIS A C 1
ATOM 571 O O . HIS A 1 72 ? -4.190 -1.012 2.044 1.00 95.75 72 HIS A O 1
ATOM 577 N N . THR A 1 73 ? -5.818 -0.807 0.517 1.00 94.19 73 THR A N 1
ATOM 578 C CA . THR A 1 73 ? -4.910 -0.726 -0.635 1.00 94.19 73 THR A CA 1
ATOM 579 C C . THR A 1 73 ? -4.309 0.668 -0.706 1.00 94.19 73 THR A C 1
ATOM 581 O O . THR A 1 73 ? -5.052 1.639 -0.821 1.00 94.19 73 THR A O 1
ATOM 584 N N . VAL A 1 74 ? -2.981 0.757 -0.634 1.00 91.62 74 VAL A N 1
ATOM 585 C CA . VAL A 1 74 ? -2.270 2.040 -0.526 1.00 91.62 74 VAL A CA 1
ATOM 586 C C . VAL A 1 74 ? -1.418 2.364 -1.744 1.00 91.62 74 VAL A C 1
ATOM 588 O O . VAL A 1 74 ? -1.238 3.536 -2.060 1.00 91.62 74 VAL A O 1
ATOM 591 N N . TYR A 1 75 ? -0.916 1.349 -2.449 1.00 90.00 75 TYR A N 1
ATOM 592 C CA . TYR A 1 75 ? -0.137 1.564 -3.663 1.00 90.00 75 TYR A CA 1
ATOM 593 C C . TYR A 1 75 ? -0.163 0.344 -4.586 1.00 90.00 75 TYR A C 1
ATOM 595 O O . TYR A 1 75 ? -0.449 -0.777 -4.153 1.00 90.00 75 TYR A O 1
ATOM 603 N N . GLN A 1 76 ? 0.144 0.568 -5.860 1.00 89.94 76 GLN A N 1
ATOM 604 C CA . GLN A 1 76 ? 0.316 -0.475 -6.865 1.00 89.94 76 GLN A CA 1
ATOM 605 C C . GLN A 1 76 ? 1.633 -0.247 -7.594 1.00 89.94 76 GLN A C 1
ATOM 607 O O . GLN A 1 76 ? 1.868 0.826 -8.141 1.00 89.94 76 GLN A O 1
ATOM 612 N N . PHE A 1 77 ? 2.481 -1.266 -7.609 1.00 84.62 77 PHE A N 1
ATOM 613 C CA . PHE A 1 77 ? 3.783 -1.217 -8.254 1.00 84.62 77 PHE A CA 1
ATOM 614 C C . PHE A 1 77 ? 3.779 -2.055 -9.536 1.00 84.62 77 PHE A C 1
ATOM 616 O O . PHE A 1 77 ? 3.066 -3.065 -9.629 1.00 84.62 77 PHE A O 1
ATOM 623 N N . PRO A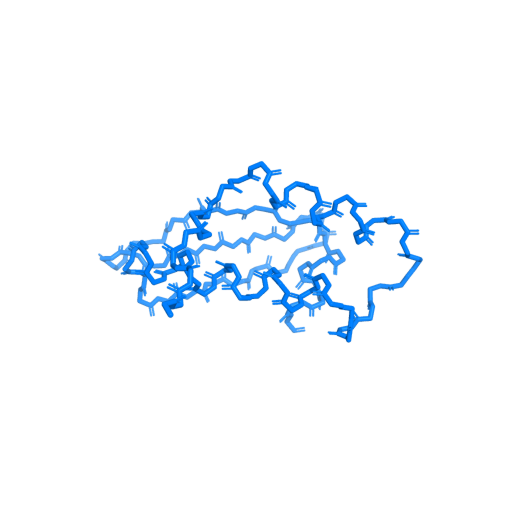 1 78 ? 4.614 -1.694 -10.526 1.00 86.88 78 PRO A N 1
ATOM 624 C CA . PRO A 1 78 ? 4.943 -2.608 -11.607 1.00 86.88 78 PRO A CA 1
ATOM 625 C C . PRO A 1 78 ? 5.424 -3.964 -11.054 1.00 86.88 78 PRO A C 1
ATOM 627 O O . PRO A 1 78 ? 6.068 -4.002 -9.996 1.00 86.88 78 PRO A O 1
ATOM 630 N N . PRO A 1 79 ? 5.163 -5.084 -11.754 1.00 85.19 79 PRO A N 1
ATOM 631 C CA . PRO A 1 79 ? 5.563 -6.409 -11.282 1.00 85.19 79 PRO A CA 1
ATOM 632 C C . PRO A 1 79 ? 7.051 -6.501 -10.940 1.00 85.19 79 PRO A C 1
ATOM 634 O O . PRO A 1 79 ? 7.393 -7.027 -9.890 1.00 85.19 79 PRO A O 1
ATOM 637 N N . HIS A 1 80 ? 7.924 -5.924 -11.771 1.00 83.75 80 HIS A N 1
ATOM 638 C CA . HIS A 1 80 ? 9.375 -5.966 -11.566 1.00 83.75 80 HIS A CA 1
ATOM 639 C C . HIS A 1 80 ? 9.816 -5.262 -10.272 1.00 83.75 80 HIS A C 1
ATOM 641 O O . HIS A 1 80 ? 10.623 -5.812 -9.533 1.00 83.75 80 HIS A O 1
ATOM 647 N N . VAL A 1 81 ? 9.233 -4.100 -9.949 1.00 84.88 81 VAL A N 1
ATOM 648 C CA . VAL A 1 81 ? 9.503 -3.389 -8.685 1.00 84.88 81 VAL A CA 1
ATOM 649 C C . VAL A 1 81 ? 9.025 -4.216 -7.498 1.00 84.88 81 VAL A C 1
ATOM 651 O O . VAL A 1 81 ? 9.747 -4.385 -6.526 1.00 84.88 81 VAL A O 1
ATOM 654 N N . THR A 1 82 ? 7.816 -4.771 -7.588 1.00 85.44 82 THR A N 1
ATOM 655 C CA . THR A 1 82 ? 7.253 -5.587 -6.500 1.00 85.44 82 THR A CA 1
ATOM 656 C C . THR A 1 82 ? 8.100 -6.825 -6.228 1.00 85.44 82 THR A C 1
ATOM 658 O O . THR A 1 82 ? 8.304 -7.177 -5.073 1.00 85.44 82 THR A O 1
ATOM 661 N N . MET A 1 83 ? 8.606 -7.466 -7.285 1.00 85.56 83 MET A N 1
ATOM 662 C CA . MET A 1 83 ? 9.493 -8.624 -7.173 1.00 85.56 83 MET A CA 1
ATOM 663 C C . MET A 1 83 ? 10.857 -8.272 -6.577 1.00 85.56 83 MET A C 1
ATOM 665 O O . MET A 1 83 ? 11.446 -9.122 -5.933 1.00 85.56 83 MET A O 1
ATOM 669 N N . ALA A 1 84 ? 11.357 -7.051 -6.773 1.00 84.00 84 ALA A N 1
ATOM 670 C CA . ALA A 1 84 ? 12.623 -6.615 -6.185 1.00 84.00 84 ALA A CA 1
ATOM 671 C C . ALA A 1 84 ? 12.519 -6.314 -4.677 1.00 84.00 84 ALA A C 1
ATOM 673 O O . ALA A 1 84 ? 13.532 -6.279 -3.986 1.00 84.00 84 ALA A O 1
ATOM 674 N N . ILE A 1 85 ? 11.305 -6.072 -4.169 1.00 84.25 85 ILE A N 1
ATOM 675 C CA . ILE A 1 85 ? 11.056 -5.771 -2.753 1.00 84.25 85 ILE A CA 1
ATOM 676 C C . ILE A 1 85 ? 10.928 -7.055 -1.904 1.00 84.25 85 ILE A C 1
ATOM 678 O O . ILE A 1 85 ? 11.195 -6.997 -0.702 1.00 84.25 85 ILE A O 1
ATOM 682 N N . VAL A 1 86 ? 10.496 -8.185 -2.488 1.00 84.56 86 VAL A N 1
ATOM 683 C CA . VAL A 1 86 ? 10.144 -9.430 -1.762 1.00 84.56 86 VAL A CA 1
ATOM 684 C C . VAL A 1 86 ? 11.102 -10.588 -1.996 1.00 84.56 86 VAL A C 1
ATOM 686 O O . VAL A 1 86 ? 11.677 -10.680 -3.099 1.00 84.56 86 VAL A O 1
#

Radius of gyration: 13.48 Å; chains: 1; bounding box: 30×32×31 Å

Organism: NCBI:txid1608996

Foldseek 3Di:
DPPPPPDLDVVVLVVLQVVCVVDPADDLPPPSLVVVVVSVVVVLVVLVFPDWDWAQDPQKIWIWGQHPNDTDTDDIHGNRSSVSND

pLDDT: mean 79.01, std 17.76, range [34.81, 98.0]

Secondary structure (DSSP, 8-state):
---------HHHHHHHHHHHTTSSS--TT-HHHHHHHHHHHHHHHHTT-SEEEEE--SS-EEEEEEETTEEEEEEEE-HHHHHHH-